Protein AF-A0A4U2ZZG9-F1 (afdb_monomer_lite)

Structure (mmCIF, N/CA/C/O backbone):
data_AF-A0A4U2ZZG9-F1
#
_entry.id   AF-A0A4U2ZZG9-F1
#
loop_
_atom_site.group_PDB
_atom_site.id
_atom_site.type_symbol
_atom_site.label_atom_id
_atom_site.label_alt_id
_atom_site.label_comp_id
_atom_site.label_asym_id
_atom_site.label_entity_id
_atom_site.label_seq_id
_atom_site.pdbx_PDB_ins_code
_atom_site.Cartn_x
_atom_site.Cartn_y
_atom_site.Cartn_z
_atom_site.occupancy
_atom_site.B_iso_or_equiv
_atom_site.auth_seq_id
_atom_site.auth_comp_id
_atom_site.auth_asym_id
_atom_site.auth_atom_id
_atom_site.pdbx_PDB_model_num
ATOM 1 N N . ASP A 1 1 ? 4.422 -7.011 10.697 1.00 57.00 1 ASP A N 1
ATOM 2 C CA . ASP A 1 1 ? 3.812 -7.155 9.358 1.00 57.00 1 ASP A CA 1
ATOM 3 C C . ASP A 1 1 ? 4.708 -6.582 8.278 1.00 57.00 1 ASP A C 1
ATOM 5 O O . ASP A 1 1 ? 5.185 -5.462 8.403 1.00 57.00 1 ASP A O 1
ATOM 9 N N . SER A 1 2 ? 5.035 -7.389 7.272 1.00 85.94 2 SER A N 1
ATOM 10 C CA . SER A 1 2 ? 6.065 -7.068 6.282 1.00 85.94 2 SER A CA 1
ATOM 11 C C . SER A 1 2 ? 5.495 -6.305 5.083 1.00 85.94 2 SER A C 1
ATOM 13 O O . SER A 1 2 ? 4.320 -6.433 4.740 1.00 85.94 2 SER A O 1
ATOM 15 N N . PHE A 1 3 ? 6.360 -5.573 4.373 1.00 90.50 3 PHE A N 1
ATOM 16 C CA . PHE A 1 3 ? 6.032 -5.012 3.057 1.00 90.50 3 PHE A CA 1
ATOM 17 C C . PHE A 1 3 ? 5.494 -6.079 2.083 1.00 90.50 3 PHE A C 1
ATOM 19 O O . PHE A 1 3 ? 4.652 -5.766 1.252 1.00 90.50 3 PHE A O 1
ATOM 26 N N . ALA A 1 4 ? 5.939 -7.336 2.205 1.00 94.56 4 ALA A N 1
ATOM 27 C CA . ALA A 1 4 ? 5.459 -8.443 1.379 1.00 94.56 4 ALA A CA 1
ATOM 28 C C . ALA A 1 4 ? 3.977 -8.763 1.634 1.00 94.56 4 ALA A C 1
ATOM 30 O O . ALA A 1 4 ? 3.216 -8.855 0.679 1.00 94.56 4 ALA A O 1
ATOM 31 N N . LYS A 1 5 ? 3.550 -8.832 2.903 1.00 95.31 5 LYS A N 1
ATOM 32 C CA . LYS A 1 5 ? 2.134 -9.022 3.260 1.00 95.31 5 LYS A CA 1
ATOM 33 C C . LYS A 1 5 ? 1.277 -7.860 2.761 1.00 95.31 5 LYS A C 1
ATOM 35 O O . LYS A 1 5 ? 0.217 -8.062 2.187 1.00 95.31 5 LYS A O 1
ATOM 40 N N . ALA A 1 6 ? 1.761 -6.633 2.940 1.00 94.75 6 ALA A N 1
ATOM 41 C CA . ALA A 1 6 ? 1.096 -5.452 2.411 1.00 94.75 6 ALA A CA 1
ATOM 42 C C . ALA A 1 6 ? 0.968 -5.486 0.878 1.00 94.75 6 ALA A C 1
ATOM 44 O O . ALA A 1 6 ? -0.096 -5.185 0.347 1.00 94.75 6 ALA A O 1
ATOM 45 N N . LEU A 1 7 ? 2.030 -5.878 0.170 1.00 96.56 7 LEU A N 1
ATOM 46 C CA . LEU A 1 7 ? 2.016 -6.052 -1.280 1.00 96.56 7 LEU A CA 1
ATOM 47 C C . LEU A 1 7 ? 0.974 -7.092 -1.697 1.00 96.56 7 LEU A C 1
ATOM 49 O O . LEU A 1 7 ? 0.124 -6.762 -2.517 1.00 96.56 7 LEU A O 1
ATOM 53 N N . GLU A 1 8 ? 1.007 -8.281 -1.095 1.00 97.00 8 GLU A N 1
ATOM 54 C CA . GLU A 1 8 ? 0.063 -9.376 -1.345 1.00 97.00 8 GLU A CA 1
ATOM 55 C C . GLU A 1 8 ? -1.385 -8.930 -1.130 1.00 97.00 8 GLU A C 1
ATOM 57 O O . GLU A 1 8 ? -2.195 -8.995 -2.049 1.00 97.00 8 GLU A O 1
ATOM 62 N N 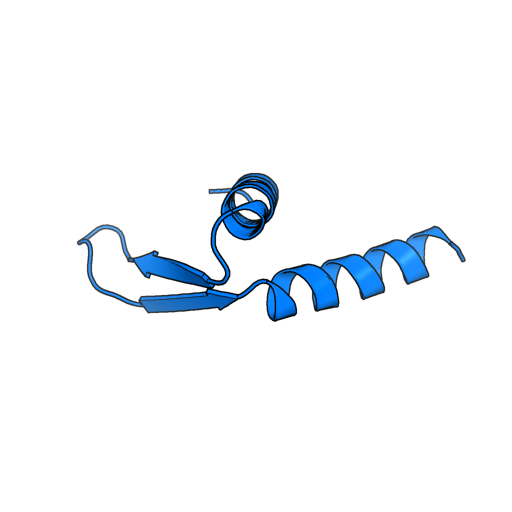. MET A 1 9 ? -1.697 -8.352 0.031 1.00 97.25 9 MET A N 1
ATOM 63 C CA . MET A 1 9 ? -3.041 -7.852 0.326 1.00 97.25 9 MET A CA 1
ATOM 64 C C . MET A 1 9 ? -3.483 -6.757 -0.654 1.00 97.25 9 MET A C 1
ATOM 66 O O . MET A 1 9 ? -4.655 -6.693 -1.026 1.00 97.25 9 MET A O 1
ATOM 70 N N . THR A 1 10 ? -2.565 -5.891 -1.103 1.00 97.00 10 THR A N 1
ATOM 71 C CA . THR A 1 10 ? -2.916 -4.867 -2.094 1.00 97.00 10 THR A CA 1
ATOM 72 C C . THR A 1 10 ? -3.166 -5.423 -3.494 1.00 97.00 10 THR A C 1
ATOM 74 O O . THR A 1 10 ? -3.622 -4.664 -4.345 1.00 97.00 10 THR A O 1
ATOM 77 N N . ILE A 1 11 ? -2.926 -6.708 -3.774 1.00 97.06 11 ILE A N 1
ATOM 78 C CA . ILE A 1 11 ? -3.323 -7.324 -5.050 1.00 97.06 11 ILE A CA 1
ATOM 79 C C . ILE A 1 11 ? -4.847 -7.361 -5.142 1.00 97.06 11 ILE A C 1
ATOM 81 O O . ILE A 1 11 ? -5.400 -6.867 -6.123 1.00 97.06 11 ILE A O 1
ATOM 85 N N . ASP A 1 12 ? -5.526 -7.793 -4.082 1.00 98.19 12 ASP A N 1
ATOM 86 C CA . ASP A 1 12 ? -6.986 -7.942 -4.064 1.00 98.19 12 ASP A CA 1
ATOM 87 C C . ASP A 1 12 ? -7.702 -6.710 -3.496 1.00 98.19 12 ASP A C 1
ATOM 89 O O . ASP A 1 12 ? -8.808 -6.371 -3.923 1.00 98.19 12 ASP A O 1
ATOM 93 N N . HIS A 1 13 ? -7.035 -5.949 -2.625 1.00 97.62 13 HIS A N 1
ATOM 94 C CA . HIS A 1 13 ? -7.610 -4.768 -1.984 1.00 97.62 13 HIS A CA 1
ATOM 95 C C . HIS A 1 13 ? -6.965 -3.465 -2.496 1.00 97.62 13 HIS A C 1
ATOM 97 O O . HIS A 1 13 ? -5.760 -3.263 -2.342 1.00 97.62 13 HIS A O 1
ATOM 103 N N . PRO A 1 14 ? -7.730 -2.522 -3.089 1.00 96.94 14 PRO A N 1
ATOM 104 C CA . PRO A 1 14 ? -7.177 -1.248 -3.567 1.00 96.94 14 PRO A CA 1
ATOM 105 C C . PRO A 1 14 ? -6.471 -0.421 -2.481 1.00 96.94 14 PRO A C 1
ATOM 107 O O . PRO A 1 14 ? -5.513 0.312 -2.770 1.00 96.94 14 PRO A O 1
ATOM 110 N N . PHE A 1 15 ? -6.936 -0.559 -1.240 1.00 97.69 15 PHE A N 1
ATOM 111 C CA . PHE A 1 15 ? -6.312 -0.019 -0.044 1.00 97.69 15 PHE A CA 1
ATOM 112 C C . PHE A 1 15 ? -6.561 -0.935 1.160 1.00 97.69 15 PHE A C 1
ATOM 114 O O . PHE A 1 15 ? -7.476 -1.755 1.147 1.00 97.69 15 PHE A O 1
ATOM 121 N N . ILE A 1 16 ? -5.746 -0.770 2.197 1.00 96.75 16 ILE A N 1
ATOM 122 C CA . ILE A 1 16 ? -5.821 -1.504 3.462 1.00 96.75 16 ILE A CA 1
ATOM 123 C C . ILE A 1 16 ? -5.805 -0.478 4.592 1.00 96.75 16 ILE A C 1
ATOM 125 O O . ILE A 1 16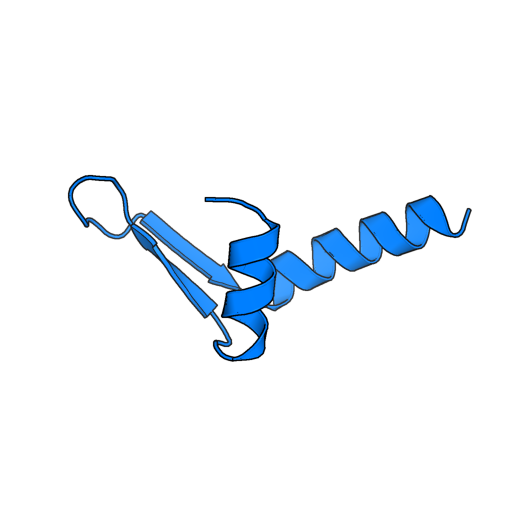 ? -4.998 0.452 4.555 1.00 96.75 16 ILE A O 1
ATOM 129 N N . CYS A 1 17 ? -6.667 -0.641 5.593 1.00 97.06 17 CYS A N 1
ATOM 130 C CA . CYS A 1 17 ? -6.614 0.163 6.810 1.00 97.06 17 CYS A CA 1
ATOM 131 C C . CYS A 1 1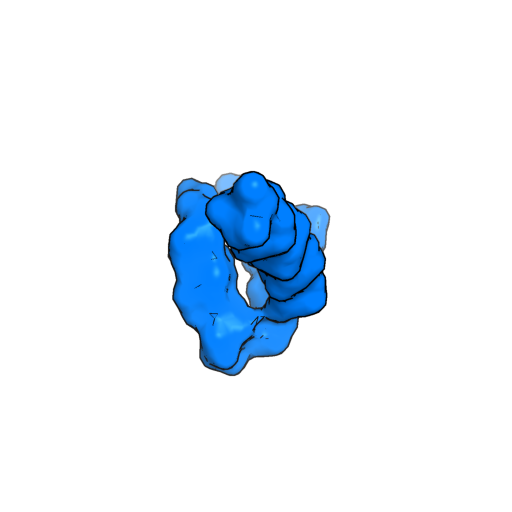7 ? -5.480 -0.333 7.714 1.00 97.06 17 CYS A C 1
ATOM 133 O O . CYS A 1 17 ? -5.414 -1.517 8.039 1.00 97.06 17 CYS A O 1
ATOM 135 N N . ALA A 1 18 ? -4.602 0.575 8.121 1.00 95.38 18 ALA A N 1
ATOM 136 C CA . ALA A 1 18 ? -3.657 0.342 9.198 1.00 95.38 18 ALA A CA 1
ATOM 137 C C . ALA A 1 18 ? -4.346 0.665 10.525 1.00 95.38 18 ALA A C 1
ATOM 139 O O . ALA A 1 18 ? -4.995 1.706 10.658 1.00 95.38 18 ALA A O 1
ATOM 140 N N . VAL A 1 19 ? -4.203 -0.237 11.488 1.00 96.94 19 VAL A N 1
ATOM 141 C CA . VAL A 1 19 ? -4.695 -0.070 12.853 1.00 96.94 19 VAL A CA 1
ATOM 142 C C . VAL A 1 19 ? -3.544 -0.277 13.826 1.00 96.94 19 VAL A C 1
ATOM 144 O O . VAL A 1 19 ? -2.606 -1.017 13.517 1.00 96.94 19 VAL A O 1
ATOM 147 N N . ASN A 1 20 ? -3.603 0.388 14.974 1.00 96.00 20 ASN A N 1
ATOM 148 C CA . ASN A 1 20 ? -2.674 0.132 16.068 1.00 96.00 20 ASN A CA 1
ATOM 149 C C . ASN A 1 20 ? -3.076 -1.131 16.855 1.00 96.00 20 ASN A C 1
ATOM 151 O O . ASN A 1 20 ? -4.041 -1.818 16.516 1.00 96.00 20 ASN A O 1
ATOM 155 N N . GLU A 1 21 ? -2.314 -1.457 17.897 1.00 96.94 21 GLU A N 1
ATOM 156 C CA . GLU A 1 21 ? -2.508 -2.672 18.704 1.00 96.94 21 GLU A CA 1
ATOM 157 C C . GLU A 1 21 ? -3.862 -2.701 19.436 1.00 96.94 21 GLU A C 1
ATOM 159 O O . GLU A 1 21 ? -4.406 -3.773 19.690 1.00 96.94 21 GLU A O 1
ATOM 164 N N . GLU A 1 22 ? -4.438 -1.531 19.712 1.00 97.88 22 GLU A N 1
ATOM 165 C CA . GLU A 1 22 ? -5.752 -1.358 20.342 1.00 97.88 22 GLU A CA 1
ATOM 166 C C . GLU A 1 22 ? -6.904 -1.375 19.317 1.00 97.88 22 GLU A C 1
ATOM 168 O O . GLU A 1 22 ? -8.075 -1.273 19.683 1.00 97.88 22 GLU A O 1
ATOM 173 N N . GLY A 1 23 ? -6.592 -1.517 18.024 1.00 96.75 23 GLY A N 1
ATOM 174 C CA . GLY A 1 23 ? -7.567 -1.549 16.935 1.00 96.75 23 GLY A CA 1
ATOM 175 C C . GLY A 1 23 ? -8.032 -0.171 16.455 1.00 96.75 23 GLY A C 1
ATOM 176 O O . GLY A 1 23 ? -8.925 -0.101 15.607 1.00 96.75 23 GLY A O 1
ATOM 177 N N . TYR A 1 2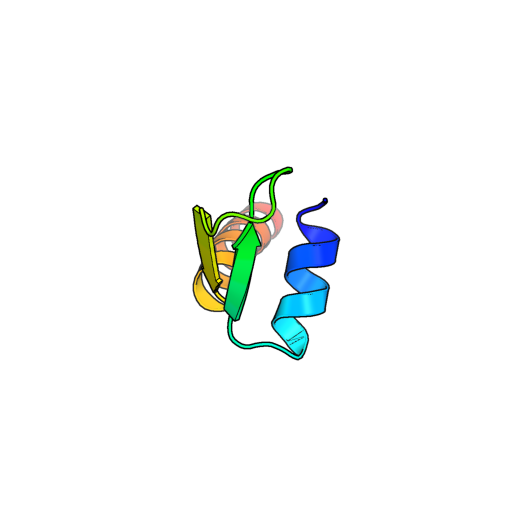4 ? -7.436 0.924 16.940 1.00 98.19 24 TYR A N 1
ATOM 178 C CA . TYR A 1 24 ? -7.752 2.261 16.437 1.00 98.19 24 TYR A CA 1
ATOM 179 C C . TYR A 1 24 ? -7.122 2.499 15.066 1.00 98.19 24 TYR A C 1
ATOM 181 O O . TYR A 1 24 ? -6.009 2.064 14.777 1.00 98.19 24 TYR A O 1
ATOM 189 N N . PHE A 1 25 ? -7.861 3.200 14.208 1.00 98.12 25 PHE A N 1
ATOM 190 C CA . PHE A 1 25 ? -7.450 3.524 12.848 1.00 98.12 25 PHE A CA 1
ATOM 191 C C . PHE A 1 25 ? -6.295 4.532 12.823 1.00 98.12 25 PHE A C 1
ATOM 193 O O . PHE A 1 25 ? -6.423 5.638 13.340 1.00 98.12 25 PHE A O 1
ATOM 200 N N . GLU A 1 26 ? -5.210 4.172 12.139 1.00 97.69 26 GLU A N 1
ATOM 201 C CA . GLU A 1 26 ? -3.998 4.995 11.993 1.00 97.69 26 GLU A CA 1
ATOM 202 C C . GLU A 1 26 ? -3.839 5.557 10.570 1.00 97.69 26 GLU A C 1
ATOM 204 O O . GLU A 1 26 ? -3.131 6.538 10.341 1.00 97.69 26 GLU A O 1
ATOM 209 N N . GLY A 1 27 ? -4.491 4.951 9.573 1.00 97.56 27 GLY A N 1
ATOM 210 C CA . GLY A 1 27 ? -4.425 5.430 8.195 1.00 97.56 27 GLY A CA 1
ATOM 211 C C . GLY A 1 27 ? -4.687 4.354 7.150 1.00 97.56 27 GLY A C 1
ATOM 212 O O . GLY A 1 27 ? -5.118 3.245 7.455 1.00 97.56 27 GLY A O 1
ATOM 213 N N . ILE A 1 28 ? -4.409 4.683 5.886 1.00 97.81 28 ILE A N 1
ATOM 214 C CA . ILE A 1 28 ? -4.556 3.751 4.763 1.00 97.81 28 ILE A CA 1
ATOM 215 C C . ILE A 1 28 ? -3.236 3.508 4.038 1.00 97.81 28 ILE A C 1
ATOM 217 O O . ILE A 1 28 ? -2.470 4.430 3.745 1.00 97.81 28 ILE A O 1
ATOM 221 N N . LEU A 1 29 ? -3.021 2.257 3.651 1.00 97.38 29 LEU A N 1
ATOM 222 C CA . LEU A 1 29 ? -2.017 1.866 2.677 1.00 97.38 29 LEU A CA 1
ATOM 223 C C . LEU A 1 29 ? -2.687 1.639 1.327 1.00 97.38 29 LEU A C 1
ATOM 225 O O . LEU A 1 29 ? -3.639 0.877 1.229 1.00 97.38 29 LEU A O 1
ATOM 229 N N . THR A 1 30 ? -2.186 2.279 0.273 1.00 98.25 30 THR A N 1
ATOM 230 C CA . THR A 1 30 ? -2.780 2.197 -1.071 1.00 98.25 30 THR A CA 1
ATOM 231 C C . THR A 1 30 ? -1.890 1.426 -2.041 1.00 98.25 30 THR A C 1
ATOM 233 O O . THR A 1 30 ? -0.658 1.509 -1.958 1.00 98.25 30 THR A O 1
ATOM 236 N N . ARG A 1 31 ? -2.498 0.788 -3.056 1.00 98.19 31 ARG A N 1
ATOM 237 C CA . ARG A 1 31 ? -1.777 0.213 -4.215 1.00 98.19 31 ARG A CA 1
ATOM 238 C C . ARG A 1 31 ? -0.774 1.198 -4.822 1.00 98.19 31 ARG A C 1
ATOM 240 O O . ARG A 1 31 ? 0.350 0.836 -5.157 1.00 98.19 31 ARG A O 1
ATOM 247 N N . ARG A 1 32 ? -1.150 2.478 -4.927 1.00 98.19 32 ARG A N 1
ATOM 248 C CA . ARG A 1 32 ? -0.281 3.533 -5.470 1.00 98.19 32 ARG A CA 1
ATOM 249 C C . ARG A 1 32 ? 1.006 3.705 -4.659 1.00 98.19 32 ARG A C 1
ATOM 251 O O . ARG A 1 32 ? 2.068 3.885 -5.254 1.00 98.19 32 ARG A O 1
ATOM 258 N N . ALA A 1 33 ? 0.924 3.689 -3.328 1.00 97.62 33 ALA A N 1
ATOM 259 C CA . ALA A 1 33 ? 2.097 3.842 -2.468 1.00 97.62 33 ALA A CA 1
ATOM 260 C C . ALA A 1 33 ? 3.078 2.669 -2.647 1.00 97.62 33 ALA A C 1
ATOM 262 O O . ALA A 1 33 ? 4.276 2.898 -2.837 1.00 97.62 33 ALA A O 1
ATOM 263 N N . ILE A 1 34 ? 2.549 1.441 -2.696 1.00 97.19 34 ILE A N 1
ATOM 264 C CA . ILE A 1 34 ? 3.299 0.208 -2.981 1.00 97.19 34 ILE A CA 1
ATOM 265 C C . ILE A 1 34 ? 3.994 0.300 -4.351 1.00 97.19 34 ILE A C 1
ATOM 267 O O . ILE A 1 34 ? 5.217 0.180 -4.444 1.00 97.19 34 ILE A O 1
ATOM 271 N N . LEU A 1 35 ? 3.235 0.589 -5.414 1.00 97.88 35 LEU A N 1
ATOM 272 C CA . LEU A 1 35 ? 3.743 0.651 -6.791 1.00 97.88 35 LEU A CA 1
ATOM 273 C C . LEU A 1 35 ? 4.797 1.747 -6.981 1.00 97.88 35 LEU A C 1
ATOM 275 O O . LEU A 1 35 ? 5.773 1.549 -7.706 1.00 97.88 35 LEU A O 1
ATOM 279 N N . LYS A 1 36 ? 4.651 2.893 -6.305 1.00 98.12 36 LYS A N 1
ATOM 280 C CA . LYS A 1 36 ? 5.657 3.965 -6.326 1.00 98.12 36 LYS A CA 1
ATOM 281 C C . LYS A 1 36 ? 6.996 3.481 -5.761 1.00 98.12 36 LYS A C 1
ATOM 283 O O . LYS A 1 36 ? 8.041 3.781 -6.344 1.00 98.12 36 LYS A O 1
ATOM 288 N N . LEU A 1 37 ? 6.974 2.740 -4.649 1.00 96.31 37 LEU A N 1
ATOM 289 C CA . LEU A 1 37 ? 8.185 2.188 -4.041 1.00 96.31 37 LEU A CA 1
ATOM 290 C C . LEU A 1 37 ? 8.807 1.094 -4.921 1.00 96.31 37 LEU A C 1
ATOM 292 O O . LEU A 1 37 ? 10.015 1.135 -5.166 1.00 96.31 37 LEU A O 1
ATOM 296 N N . LEU A 1 38 ? 7.991 0.179 -5.453 1.00 96.62 38 LEU A N 1
ATOM 297 C CA . LEU A 1 38 ? 8.450 -0.879 -6.360 1.00 96.62 38 LEU A CA 1
ATOM 298 C C . LEU A 1 38 ? 9.080 -0.316 -7.634 1.00 96.62 38 LEU A C 1
ATOM 300 O O . LEU A 1 38 ? 10.185 -0.716 -7.985 1.00 96.62 38 LEU A O 1
ATOM 304 N N . ASN A 1 39 ? 8.454 0.667 -8.282 1.00 97.81 39 ASN A N 1
ATOM 305 C CA . ASN A 1 39 ? 9.011 1.305 -9.478 1.00 97.81 39 ASN A CA 1
ATOM 306 C C . ASN A 1 39 ? 10.392 1.925 -9.199 1.00 97.81 39 ASN A C 1
ATOM 308 O O . ASN A 1 39 ? 11.302 1.801 -10.016 1.00 97.81 39 ASN A O 1
ATOM 312 N N . LYS A 1 40 ? 10.596 2.544 -8.024 1.00 97.31 40 LYS A N 1
ATOM 313 C CA . LYS A 1 40 ? 11.922 3.045 -7.624 1.00 97.31 40 LYS A CA 1
ATOM 314 C C . LYS A 1 40 ? 12.937 1.904 -7.501 1.00 97.31 40 LYS A C 1
ATOM 316 O O . LYS A 1 40 ? 14.059 2.057 -7.972 1.00 97.31 40 LYS A O 1
ATOM 321 N N . LYS A 1 41 ? 12.553 0.781 -6.889 1.00 96.31 41 LYS A N 1
ATOM 322 C CA . LYS A 1 41 ? 13.432 -0.382 -6.688 1.00 96.31 41 LYS A CA 1
ATOM 323 C C . LYS A 1 41 ? 13.782 -1.088 -7.997 1.00 96.31 41 LYS A C 1
ATOM 325 O O . LYS A 1 41 ? 14.958 -1.326 -8.238 1.00 96.31 41 LYS A O 1
ATOM 330 N N . VAL A 1 42 ? 12.803 -1.320 -8.870 1.00 97.50 42 VAL A N 1
ATOM 331 C CA . VAL A 1 42 ? 13.022 -1.897 -10.207 1.00 97.50 42 VAL A CA 1
ATOM 332 C C . VAL A 1 42 ? 13.973 -1.019 -11.020 1.00 97.50 42 VAL A C 1
ATOM 334 O O . VAL A 1 42 ? 14.948 -1.510 -11.575 1.00 97.50 42 VAL A O 1
ATOM 337 N N . ARG A 1 43 ? 13.773 0.306 -11.018 1.00 96.88 43 ARG A N 1
ATOM 338 C CA . ARG A 1 43 ? 14.682 1.243 -11.703 1.00 96.88 43 ARG A CA 1
ATOM 339 C C . ARG A 1 43 ? 16.098 1.262 -11.130 1.00 96.88 43 ARG A C 1
ATOM 341 O O . ARG A 1 43 ? 17.022 1.575 -11.865 1.00 96.88 43 ARG A O 1
ATOM 348 N N . GLN A 1 44 ? 16.262 1.017 -9.831 1.00 96.44 44 GLN A N 1
ATOM 349 C CA . GLN A 1 44 ? 17.580 0.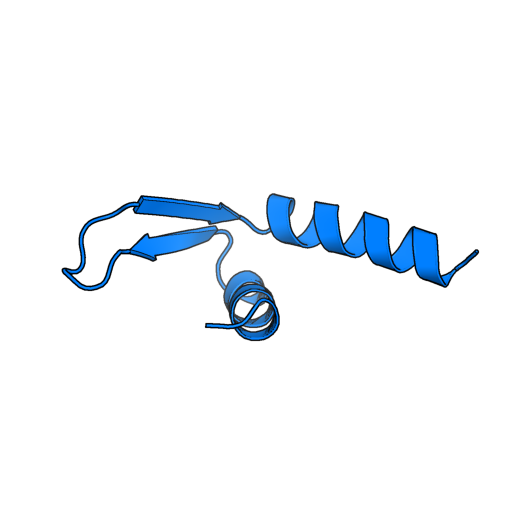929 -9.194 1.00 96.44 44 GLN A CA 1
ATOM 350 C C . GLN A 1 44 ? 18.286 -0.384 -9.522 1.00 96.44 44 GLN A C 1
ATOM 352 O O . GLN A 1 44 ? 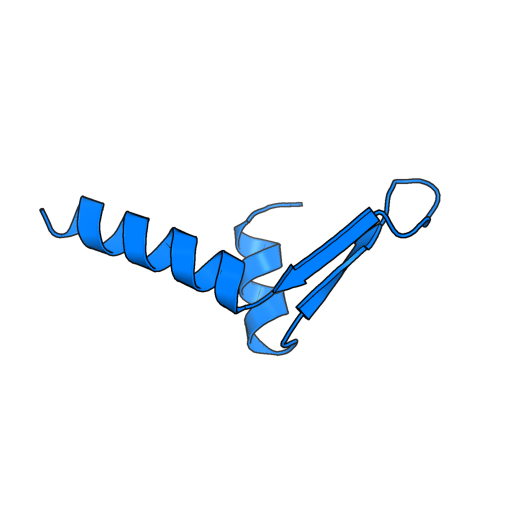19.497 -0.374 -9.665 1.00 96.44 44 GLN A O 1
ATOM 357 N N . HIS A 1 45 ? 17.540 -1.485 -9.621 1.00 95.25 45 HIS A N 1
ATOM 358 C CA . HIS A 1 45 ? 18.092 -2.798 -9.946 1.00 95.25 45 HIS A CA 1
ATOM 359 C C . HIS A 1 45 ? 18.445 -2.944 -11.433 1.00 95.25 45 HIS A C 1
ATOM 361 O O . HIS A 1 45 ? 19.394 -3.635 -11.768 1.00 95.25 45 HIS A O 1
ATOM 367 N N . ASN A 1 46 ? 17.707 -2.269 -12.318 1.00 92.25 46 ASN A N 1
ATOM 368 C CA . ASN A 1 46 ? 17.950 -2.289 -13.764 1.00 92.25 46 ASN A CA 1
ATOM 369 C C . ASN A 1 46 ? 19.046 -1.300 -14.222 1.00 92.25 46 ASN A C 1
ATOM 371 O O . ASN A 1 46 ? 19.149 -1.030 -15.418 1.00 92.25 46 ASN A O 1
ATOM 375 N N . ARG A 1 47 ? 19.788 -0.694 -13.291 1.00 73.06 47 ARG A N 1
ATOM 376 C CA . ARG A 1 47 ? 20.943 0.173 -13.562 1.00 73.06 47 ARG A CA 1
ATOM 377 C C . ARG A 1 47 ? 22.219 -0.591 -13.275 1.00 73.06 47 ARG A C 1
ATOM 379 O O . ARG A 1 47 ? 23.165 -0.397 -14.062 1.00 73.06 47 ARG A O 1
#

InterPro domains:
  IPR023795 Serpin, conserved site [PS00284] (9-19)
  IPR046342 CBS domain superfamily [G3DSA:3.10.580.10] (1-47)
  IPR046342 CBS domain superfamily [SSF54631] (2-40)

Foldseek 3Di:
DDLVVVQVVCVVPQKDFDADPVRHTDDIDGPVVSVVVVVVVVVVVVD

Organism: Bacillus mycoides (NCBI:txid1405)

Secondary structure (DSSP, 8-state):
--HHHHHHHHHH-SEEEEE-TT--EEEEEEHHHHHHHHHHHHHHHT-

Radius of gyration: 12.59 Å; chains: 1; bounding box: 29×15×34 Å

Sequence (47 aa):
DSFAKALEMTIDHPFICAVNEEGYFEGILTRRAILKLLNKKVRQHNR

pLDDT: mean 95.21, std 6.92, range [57.0, 98.25]